Protein AF-S2REF9-F1 (afdb_monomer_lite)

Secondary structure (DSSP, 8-state):
-EEEEEEEEEEEGGG--HHHHHHHT-TT--HHHHHHHHHHHHHHHHHHTT----TTT-EEEEEEEEEEE------

Radius of gyration: 14.54 Å; chains: 1; bounding box: 32×24×44 Å

Sequence (75 aa):
ALTFTDNVFVTPFMKVTADIAKREGEDDQSLASWREVHQAFFSQEYQANGIQFDPESSMVVVEEFHTVYPVVQTR

InterPro domains:
  IPR007374 ASCH domain [PF04266] (7-69)
  IPR009326 Protein of unknown function DUF984 [PTHR39203] (7-69)
  IPR015947 PUA-like superfamily [SSF88697] (2-71)

Foldseek 3Di:
DDKDFPDKDKDQLVPDDLVLLLLVPPDPSGPVVVSVVVQVVVQVVQ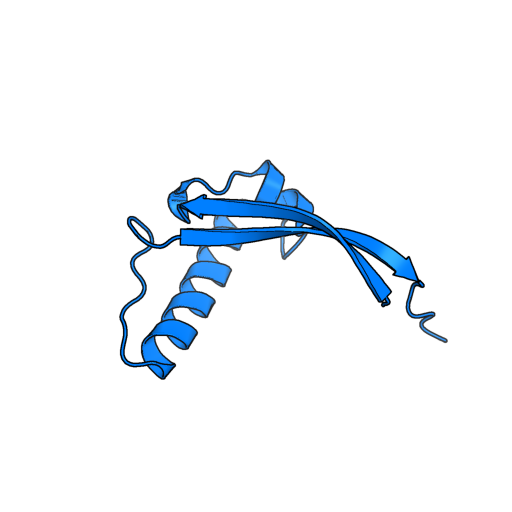VVVVHGDDSRPDMDMRTDIDDPDDDPPDD

Organism: NCBI:txid1256206

pLDDT: mean 95.55, std 7.39, range [56.72, 98.56]

Structure (mmCIF, N/CA/C/O backbone):
data_AF-S2REF9-F1
#
_entry.id   AF-S2REF9-F1
#
loop_
_atom_site.group_PDB
_atom_site.id
_atom_site.type_symbol
_atom_site.label_atom_id
_atom_site.label_alt_id
_atom_site.label_comp_id
_atom_site.label_asym_id
_atom_site.label_entity_id
_atom_site.label_seq_id
_atom_site.pdbx_PDB_ins_code
_atom_site.Cartn_x
_atom_site.Cartn_y
_atom_site.Cartn_z
_atom_site.occupancy
_atom_site.B_iso_or_equiv
_atom_site.auth_seq_id
_atom_site.auth_comp_id
_atom_site.auth_asym_id
_atom_site.auth_atom_id
_atom_site.pdbx_PDB_model_num
ATOM 1 N N . ALA A 1 1 ? 2.530 -6.589 -17.851 1.00 92.25 1 ALA A N 1
ATOM 2 C CA . ALA A 1 1 ? 3.948 -7.011 -17.803 1.00 92.25 1 ALA A CA 1
ATOM 3 C C . ALA A 1 1 ? 3.996 -8.308 -17.002 1.00 92.25 1 ALA A C 1
ATOM 5 O O . ALA A 1 1 ? 2.979 -8.633 -16.400 1.00 92.25 1 ALA A O 1
ATOM 6 N N . LEU A 1 2 ? 5.101 -9.052 -16.997 1.00 96.31 2 LEU A N 1
ATOM 7 C CA . LEU A 1 2 ? 5.327 -10.109 -16.006 1.00 96.31 2 LEU A CA 1
ATOM 8 C C . LEU A 1 2 ? 6.149 -9.524 -14.859 1.00 96.31 2 LEU A C 1
ATOM 10 O O . LEU A 1 2 ? 7.210 -8.951 -15.115 1.00 96.31 2 LEU A O 1
ATOM 14 N N . THR A 1 3 ? 5.674 -9.680 -13.630 1.00 97.81 3 THR A N 1
ATOM 15 C CA . THR A 1 3 ? 6.351 -9.237 -12.406 1.00 97.81 3 THR A CA 1
ATOM 16 C C . THR A 1 3 ? 6.717 -10.427 -11.523 1.00 97.81 3 THR A C 1
ATOM 18 O O . THR A 1 3 ? 6.144 -11.510 -11.658 1.00 97.81 3 THR A O 1
ATOM 21 N N . PHE A 1 4 ? 7.695 -10.229 -10.643 1.00 98.38 4 PHE A N 1
ATOM 22 C CA . PHE A 1 4 ? 8.048 -11.153 -9.569 1.00 98.38 4 PHE A CA 1
ATOM 23 C C . PHE A 1 4 ? 7.993 -10.396 -8.243 1.00 98.38 4 PHE A C 1
ATOM 25 O O . PHE A 1 4 ? 8.605 -9.334 -8.126 1.00 98.38 4 PHE A O 1
ATOM 32 N N . THR A 1 5 ? 7.249 -10.927 -7.272 1.00 98.50 5 THR A N 1
ATOM 33 C CA . THR A 1 5 ? 7.119 -10.339 -5.934 1.00 98.50 5 THR A CA 1
ATOM 34 C C . THR A 1 5 ? 8.342 -10.691 -5.096 1.00 98.50 5 THR A C 1
ATOM 36 O O . THR A 1 5 ? 8.575 -11.855 -4.775 1.00 98.50 5 THR A O 1
ATOM 39 N N . ASP A 1 6 ? 9.129 -9.677 -4.755 1.00 98.38 6 ASP A N 1
ATOM 40 C CA . ASP A 1 6 ? 10.375 -9.800 -3.997 1.00 98.38 6 ASP A CA 1
ATOM 41 C C . ASP A 1 6 ? 10.124 -9.902 -2.493 1.00 98.38 6 ASP A C 1
ATOM 43 O O . ASP A 1 6 ? 10.871 -10.566 -1.772 1.00 98.38 6 ASP A O 1
ATOM 47 N N . ASN A 1 7 ? 9.082 -9.225 -2.011 1.00 98.50 7 ASN A N 1
ATOM 48 C CA . ASN A 1 7 ? 8.767 -9.137 -0.595 1.00 98.50 7 ASN A CA 1
ATOM 49 C C . ASN A 1 7 ? 7.266 -8.920 -0.381 1.00 98.50 7 ASN A C 1
ATOM 51 O O . ASN A 1 7 ? 6.607 -8.228 -1.156 1.00 98.50 7 ASN A O 1
ATOM 55 N N . VAL A 1 8 ? 6.745 -9.496 0.702 1.00 98.56 8 VAL A N 1
ATOM 56 C CA . VAL A 1 8 ? 5.355 -9.334 1.132 1.00 98.56 8 VAL A CA 1
ATOM 57 C C . VAL A 1 8 ? 5.341 -9.075 2.625 1.00 98.56 8 VAL A C 1
ATOM 59 O O . VAL A 1 8 ? 5.927 -9.830 3.404 1.00 98.56 8 VAL A O 1
ATOM 62 N N . PHE A 1 9 ? 4.634 -8.032 3.039 1.00 98.38 9 PHE A N 1
ATOM 63 C CA . PHE A 1 9 ? 4.422 -7.756 4.453 1.00 98.38 9 PHE A CA 1
ATOM 64 C C . PHE A 1 9 ? 3.059 -7.126 4.701 1.00 98.38 9 PHE A C 1
ATOM 66 O O . PHE A 1 9 ? 2.423 -6.576 3.808 1.00 98.38 9 PHE A O 1
ATOM 73 N N . VAL A 1 10 ? 2.609 -7.216 5.950 1.00 98.50 10 VAL A N 1
ATOM 74 C CA . VAL A 1 10 ? 1.334 -6.653 6.391 1.00 98.50 10 VAL A CA 1
ATOM 75 C C . VAL A 1 10 ? 1.616 -5.500 7.342 1.00 98.50 10 VAL A C 1
ATOM 77 O O . VAL A 1 10 ? 2.403 -5.640 8.280 1.00 98.50 10 VAL A O 1
ATOM 80 N N . THR A 1 11 ? 0.975 -4.358 7.118 1.00 98.19 11 THR A N 1
ATOM 81 C CA . THR A 1 11 ? 1.124 -3.162 7.956 1.00 98.19 11 THR A CA 1
ATOM 82 C C . THR A 1 11 ? -0.231 -2.479 8.147 1.00 98.19 11 THR A C 1
ATOM 84 O O . THR A 1 11 ? -1.088 -2.598 7.273 1.00 98.19 11 THR A O 1
ATOM 87 N N . PRO A 1 12 ? -0.485 -1.783 9.269 1.00 98.44 12 PRO A N 1
ATOM 88 C CA . PRO A 1 12 ? -1.679 -0.953 9.395 1.00 98.44 12 PRO A CA 1
ATOM 89 C C . PRO A 1 12 ? -1.740 0.095 8.281 1.00 98.44 12 PRO A C 1
ATOM 91 O O . PRO A 1 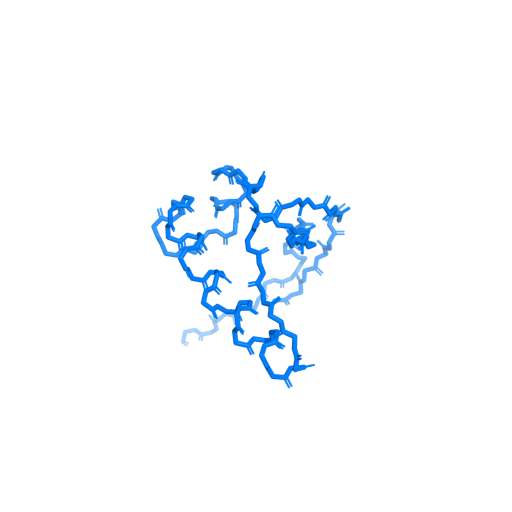12 ? -0.711 0.692 7.952 1.00 98.44 12 PRO A O 1
ATOM 94 N N . PHE A 1 13 ? -2.935 0.376 7.761 1.00 98.44 13 PHE A N 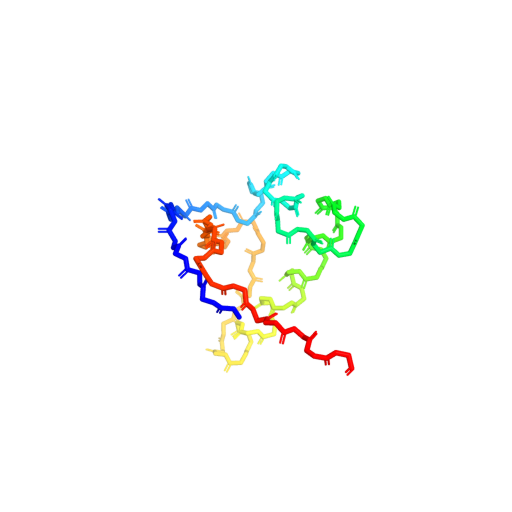1
ATOM 95 C CA . PHE A 1 13 ? -3.148 1.382 6.715 1.00 98.44 13 PHE A CA 1
ATOM 96 C C . PHE A 1 13 ? -2.536 2.740 7.099 1.00 98.44 13 PHE A C 1
ATOM 98 O O . PHE A 1 13 ? -1.768 3.334 6.341 1.00 98.44 13 PHE A O 1
ATOM 105 N N . MET A 1 14 ? -2.749 3.182 8.342 1.00 98.19 14 MET A N 1
ATOM 106 C CA . MET A 1 14 ? -2.182 4.442 8.842 1.00 98.19 14 MET A CA 1
ATOM 107 C C . MET A 1 14 ? -0.655 4.444 8.998 1.00 98.19 14 MET A C 1
ATOM 109 O O . MET A 1 14 ? -0.061 5.520 9.108 1.00 98.19 14 MET A O 1
ATOM 113 N N . LYS A 1 15 ? -0.004 3.273 8.978 1.00 98.12 15 LYS A N 1
ATOM 114 C CA . LYS A 1 15 ? 1.461 3.130 9.040 1.00 98.12 15 LYS A CA 1
ATOM 115 C C . LYS A 1 15 ? 2.129 3.024 7.669 1.00 98.12 15 LYS A C 1
ATOM 117 O O . LYS A 1 15 ? 3.353 2.899 7.619 1.00 98.12 15 LYS A O 1
ATOM 122 N N . VAL A 1 16 ? 1.374 3.096 6.572 1.00 97.88 16 VAL A N 1
ATOM 123 C CA . VAL A 1 16 ? 1.963 3.253 5.237 1.00 97.88 16 VAL A CA 1
ATOM 124 C C . VAL A 1 16 ? 2.742 4.568 5.188 1.00 97.88 16 VAL A C 1
ATOM 126 O O . VAL A 1 16 ? 2.261 5.620 5.618 1.00 97.88 16 VAL A O 1
ATOM 129 N N . THR A 1 17 ? 3.988 4.490 4.725 1.00 97.88 17 THR A N 1
ATOM 130 C CA . THR A 1 17 ? 4.923 5.618 4.705 1.00 97.88 17 THR A CA 1
ATOM 131 C C . THR A 1 17 ? 4.942 6.291 3.337 1.00 97.88 17 THR A C 1
ATOM 133 O O . THR A 1 17 ? 4.568 5.695 2.327 1.00 97.88 17 THR A O 1
ATOM 136 N N . ALA A 1 18 ? 5.445 7.527 3.286 1.00 97.56 18 ALA A N 1
ATOM 137 C CA . ALA A 1 18 ? 5.648 8.235 2.023 1.00 97.56 18 ALA A CA 1
ATOM 138 C C . ALA A 1 18 ? 6.586 7.479 1.067 1.00 97.56 18 ALA A C 1
ATOM 140 O O . ALA A 1 18 ? 6.413 7.562 -0.142 1.00 97.56 18 ALA A O 1
ATOM 141 N N . ASP A 1 19 ? 7.535 6.699 1.593 1.00 97.75 19 ASP A N 1
ATOM 142 C CA . ASP A 1 19 ? 8.425 5.883 0.767 1.00 97.75 19 ASP A CA 1
ATOM 143 C C . ASP A 1 19 ? 7.689 4.733 0.070 1.00 97.75 19 ASP A C 1
ATOM 145 O O . ASP A 1 19 ? 8.051 4.389 -1.052 1.00 97.75 19 ASP A O 1
ATOM 149 N N . ILE A 1 20 ? 6.680 4.133 0.716 1.00 96.94 20 ILE A N 1
ATOM 150 C CA . ILE A 1 20 ? 5.838 3.093 0.101 1.00 96.94 20 ILE A CA 1
ATOM 151 C C . ILE A 1 20 ? 4.941 3.730 -0.963 1.00 96.94 20 ILE A C 1
ATOM 153 O O . ILE A 1 20 ? 4.991 3.307 -2.113 1.00 96.94 20 ILE A O 1
ATOM 157 N N . ALA A 1 21 ? 4.224 4.805 -0.613 1.00 97.06 21 ALA A N 1
ATOM 158 C CA . ALA A 1 21 ? 3.372 5.542 -1.553 1.00 97.06 21 ALA A CA 1
ATOM 159 C C . ALA A 1 21 ? 4.149 5.992 -2.805 1.00 97.06 21 ALA A C 1
ATOM 161 O O . ALA A 1 21 ? 3.693 5.842 -3.936 1.00 97.06 21 ALA A O 1
ATOM 162 N N . LYS A 1 22 ? 5.381 6.475 -2.611 1.00 97.25 22 LYS A N 1
ATOM 163 C CA . LYS A 1 22 ? 6.264 6.866 -3.710 1.00 97.25 22 LYS A CA 1
ATOM 164 C C . LYS A 1 22 ? 6.710 5.688 -4.578 1.00 97.25 22 LYS A C 1
ATOM 166 O O . LYS A 1 22 ? 6.875 5.867 -5.781 1.00 97.25 22 LYS A O 1
ATOM 171 N N . ARG A 1 23 ? 6.954 4.510 -3.990 1.00 96.31 23 ARG A N 1
ATOM 172 C CA . ARG A 1 23 ? 7.332 3.303 -4.749 1.00 96.31 23 ARG A CA 1
ATOM 173 C C . ARG A 1 23 ? 6.186 2.787 -5.613 1.00 96.31 23 ARG A C 1
ATOM 175 O O . ARG A 1 23 ? 6.456 2.318 -6.712 1.00 96.31 23 ARG A O 1
ATOM 182 N N . GLU A 1 24 ? 4.953 2.898 -5.133 1.00 96.38 24 GLU A N 1
ATOM 183 C CA . GLU A 1 24 ? 3.758 2.548 -5.906 1.00 96.38 24 GLU A CA 1
ATOM 184 C C . GLU A 1 24 ? 3.553 3.499 -7.093 1.00 96.38 24 GLU A C 1
ATOM 186 O O . GLU A 1 24 ? 3.243 3.064 -8.199 1.00 96.38 24 GLU A O 1
ATOM 191 N N . GLY A 1 25 ? 3.881 4.781 -6.904 1.00 94.00 25 GLY A N 1
ATOM 192 C CA . GLY A 1 25 ? 4.118 5.706 -8.012 1.00 94.00 25 GLY A CA 1
ATOM 193 C C . GLY A 1 25 ? 2.857 6.321 -8.624 1.00 94.00 25 GLY A C 1
ATOM 194 O O . GLY A 1 25 ? 2.940 6.888 -9.714 1.00 94.00 25 GLY A O 1
ATOM 195 N N . GLU A 1 26 ? 1.718 6.219 -7.940 1.00 91.00 26 GLU A N 1
ATOM 196 C CA . GLU A 1 26 ? 0.440 6.808 -8.353 1.00 91.00 26 GLU A CA 1
ATOM 197 C C . GLU A 1 26 ? 0.409 8.338 -8.191 1.00 91.00 26 GLU A C 1
ATOM 199 O O . GLU A 1 26 ? 1.108 8.904 -7.348 1.00 91.00 26 GLU A O 1
ATOM 204 N N . ASP A 1 27 ? -0.422 8.999 -9.006 1.00 92.88 27 ASP A N 1
ATOM 205 C CA . ASP A 1 27 ? -0.678 10.445 -8.997 1.00 92.88 27 ASP A CA 1
ATOM 206 C C . ASP A 1 27 ? 0.591 11.315 -8.861 1.00 92.88 27 ASP A C 1
ATOM 208 O O . ASP A 1 27 ? 1.488 11.280 -9.707 1.00 92.88 27 ASP A O 1
ATOM 212 N N . ASP A 1 28 ? 0.663 12.131 -7.807 1.00 95.81 28 ASP A N 1
ATOM 213 C CA . ASP A 1 28 ? 1.788 13.008 -7.481 1.00 95.81 28 ASP A CA 1
ATOM 214 C C . ASP A 1 28 ? 2.822 12.347 -6.553 1.00 95.81 28 ASP A C 1
ATOM 216 O O . ASP A 1 28 ? 3.737 13.014 -6.062 1.00 95.81 28 ASP A O 1
ATOM 220 N N . GLN A 1 29 ? 2.695 11.034 -6.326 1.00 94.31 29 GLN A N 1
ATOM 221 C CA . GLN A 1 29 ? 3.552 10.211 -5.467 1.00 94.31 29 GLN A CA 1
ATOM 222 C C . GLN A 1 29 ? 3.568 10.659 -3.997 1.00 94.31 29 GLN A C 1
ATOM 224 O O . GLN A 1 29 ? 4.489 10.318 -3.245 1.00 94.31 29 GLN A O 1
ATOM 229 N N . SER A 1 30 ? 2.571 11.441 -3.568 1.00 97.12 30 SER A N 1
ATOM 230 C CA . SER A 1 30 ? 2.454 11.893 -2.186 1.00 97.12 30 SER A CA 1
ATOM 231 C C . SER A 1 30 ? 1.671 10.895 -1.327 1.00 97.12 30 SER A C 1
ATOM 233 O O . SER A 1 3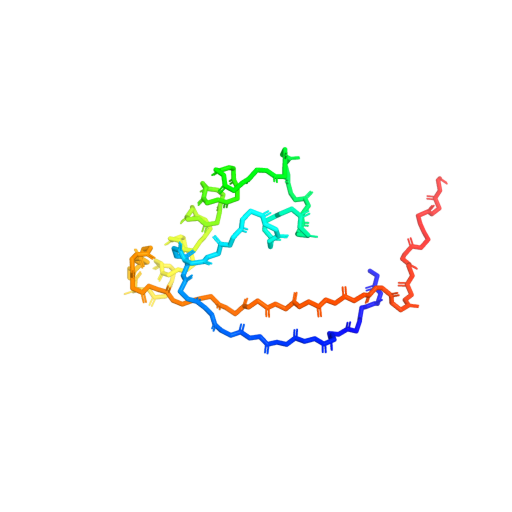0 ? 0.726 10.245 -1.770 1.00 97.12 30 SER A O 1
ATOM 235 N N . LEU A 1 31 ? 2.023 10.813 -0.039 1.00 97.56 31 LEU A N 1
ATOM 236 C CA . LEU A 1 31 ? 1.271 10.006 0.930 1.00 97.56 31 LEU A CA 1
ATOM 237 C C . LEU A 1 31 ? -0.178 10.498 1.098 1.00 97.56 31 LEU A C 1
ATOM 239 O O . LEU A 1 31 ? -1.048 9.718 1.474 1.00 97.56 31 LEU A O 1
ATOM 243 N N . ALA A 1 32 ? -0.431 11.788 0.860 1.00 97.69 32 ALA A N 1
ATOM 244 C CA . ALA A 1 32 ? -1.764 12.366 0.971 1.00 97.69 32 ALA A CA 1
ATOM 245 C C . ALA A 1 32 ? -2.684 11.837 -0.138 1.00 97.69 32 ALA A C 1
ATOM 247 O O . ALA A 1 32 ? -3.726 11.268 0.184 1.00 97.69 32 ALA A O 1
ATOM 248 N N . SER A 1 33 ? -2.253 11.936 -1.400 1.00 97.00 33 SER A N 1
ATOM 249 C CA . SER A 1 33 ? -2.997 11.408 -2.552 1.00 97.00 33 SER A CA 1
ATOM 250 C C . SER A 1 33 ? -3.181 9.898 -2.443 1.00 97.00 33 SER A C 1
ATOM 252 O O . SER A 1 33 ? -4.295 9.400 -2.583 1.00 97.00 33 SER A O 1
ATOM 254 N N . TRP A 1 34 ? -2.119 9.177 -2.059 1.00 97.94 34 TRP A N 1
ATOM 255 C CA . TRP A 1 34 ? -2.192 7.735 -1.822 1.00 97.94 34 TRP A CA 1
ATOM 256 C C . TRP A 1 34 ? -3.296 7.376 -0.821 1.00 97.94 34 TRP A C 1
ATOM 258 O O . TRP A 1 34 ? -4.133 6.521 -1.102 1.00 97.94 34 TRP A O 1
ATOM 268 N N . ARG A 1 35 ? -3.346 8.063 0.333 1.00 97.62 35 ARG A N 1
ATOM 269 C CA . ARG A 1 35 ? -4.366 7.816 1.366 1.00 97.62 35 ARG A CA 1
ATOM 270 C C . ARG A 1 35 ? -5.774 8.107 0.868 1.00 97.62 35 ARG A C 1
ATOM 272 O O . ARG A 1 35 ? -6.674 7.334 1.179 1.00 97.62 35 ARG A O 1
ATOM 279 N N . GLU A 1 36 ? -5.966 9.197 0.134 1.00 97.44 36 GLU A N 1
ATOM 280 C CA . GLU A 1 36 ? -7.276 9.581 -0.396 1.00 97.44 36 GLU A CA 1
ATOM 281 C C . GLU A 1 36 ? -7.826 8.515 -1.351 1.00 97.44 36 GLU A C 1
ATOM 283 O O . GLU A 1 36 ? -8.926 7.994 -1.133 1.00 97.44 36 GLU A O 1
ATOM 288 N N . VAL A 1 37 ? -7.033 8.135 -2.357 1.00 97.56 37 VAL A N 1
ATOM 289 C CA . VAL A 1 37 ? -7.427 7.148 -3.371 1.00 97.56 37 VAL A CA 1
ATOM 290 C C . VAL A 1 37 ? -7.662 5.779 -2.738 1.00 97.56 37 VAL A C 1
ATOM 292 O O . VAL A 1 37 ? -8.709 5.160 -2.952 1.00 97.56 37 VAL A O 1
ATOM 295 N N . HIS A 1 38 ? -6.741 5.326 -1.885 1.00 98.12 38 HIS A N 1
ATOM 296 C CA . HIS A 1 38 ? -6.839 4.003 -1.277 1.00 98.12 38 HIS A CA 1
ATOM 297 C C . HIS A 1 38 ? -7.959 3.911 -0.242 1.00 98.12 38 HIS A C 1
ATOM 299 O O . HIS A 1 38 ? -8.630 2.884 -0.160 1.00 98.12 38 HIS A O 1
ATOM 305 N N . GLN A 1 39 ? -8.225 4.971 0.527 1.00 98.00 39 GLN A N 1
ATOM 306 C CA . GLN A 1 39 ? -9.360 4.975 1.449 1.00 98.00 39 GLN A CA 1
ATOM 307 C C . GLN A 1 39 ? -10.687 4.884 0.690 1.00 98.00 39 GLN A C 1
ATOM 309 O O . GLN A 1 39 ? -11.580 4.152 1.124 1.00 98.00 39 GLN A O 1
ATOM 314 N N . ALA A 1 40 ? -10.823 5.584 -0.441 1.00 98.00 40 ALA A N 1
ATOM 315 C CA . ALA A 1 40 ? -12.010 5.480 -1.285 1.00 98.00 40 ALA A CA 1
ATOM 316 C C . ALA A 1 40 ? -12.173 4.062 -1.856 1.00 98.00 40 ALA A C 1
ATOM 318 O O . ALA A 1 40 ? -13.263 3.493 -1.762 1.00 98.00 40 ALA A O 1
ATOM 319 N N . PHE A 1 41 ? -11.091 3.477 -2.375 1.00 98.12 41 PHE A N 1
ATOM 320 C CA . PHE A 1 41 ? -11.071 2.112 -2.901 1.00 98.12 41 PHE A CA 1
ATOM 321 C C . PHE A 1 41 ? -11.448 1.073 -1.835 1.00 98.12 41 PHE A C 1
ATOM 323 O O . PHE A 1 41 ? -12.437 0.356 -1.990 1.00 98.12 41 PHE A O 1
ATOM 330 N N . PHE A 1 42 ? -10.732 1.033 -0.705 1.00 98.19 42 PHE A N 1
ATOM 331 C CA . PHE A 1 42 ? -10.995 0.045 0.342 1.00 98.19 42 PHE A CA 1
ATOM 332 C C . PHE A 1 42 ? -12.381 0.208 0.966 1.00 98.19 42 PHE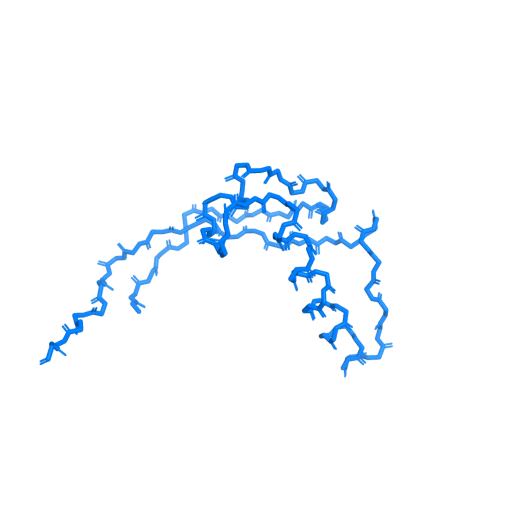 A C 1
ATOM 334 O O . PHE A 1 42 ? -13.017 -0.793 1.284 1.00 98.19 42 PHE A O 1
ATOM 341 N N . SER A 1 43 ? -12.893 1.438 1.094 1.00 98.00 43 SER A N 1
ATOM 342 C CA . SER A 1 43 ? -14.261 1.658 1.580 1.00 98.00 43 SER A CA 1
ATOM 343 C C . SER A 1 43 ? -15.303 1.006 0.668 1.00 98.00 43 SER A C 1
ATOM 345 O O . SER A 1 43 ? -16.244 0.393 1.171 1.00 98.00 43 SER A O 1
ATOM 347 N N . GLN A 1 44 ? -15.124 1.095 -0.653 1.00 98.25 44 GLN A N 1
ATOM 348 C CA . GLN A 1 44 ? -16.023 0.469 -1.628 1.00 98.25 44 GLN A CA 1
ATOM 349 C C . GLN A 1 44 ? -15.919 -1.061 -1.594 1.00 98.25 44 GLN A C 1
ATOM 351 O O . GLN A 1 44 ? -16.944 -1.739 -1.511 1.00 98.25 44 GLN A O 1
ATOM 356 N N . GLU A 1 45 ? -14.701 -1.606 -1.580 1.00 98.12 45 GLU A N 1
ATOM 357 C CA . GLU A 1 45 ? -14.466 -3.057 -1.539 1.00 98.12 45 GLU A CA 1
ATOM 358 C C . GLU A 1 45 ? -14.995 -3.697 -0.247 1.00 98.12 45 GLU A C 1
ATOM 360 O O . GLU A 1 45 ? -15.647 -4.745 -0.273 1.00 98.12 45 GLU A O 1
ATOM 365 N N . TYR A 1 46 ? -14.783 -3.050 0.903 1.00 97.62 46 TYR A N 1
ATOM 366 C CA . TYR A 1 46 ? -15.329 -3.510 2.180 1.00 97.62 46 TYR A CA 1
ATOM 367 C C . TYR A 1 46 ? -16.860 -3.480 2.158 1.00 97.62 46 TYR A C 1
ATOM 369 O O . TYR A 1 46 ? -17.505 -4.472 2.513 1.00 97.62 46 TYR A O 1
ATOM 377 N N . GLN A 1 47 ? -17.450 -2.381 1.676 1.00 97.62 47 GLN A N 1
ATOM 378 C CA . GLN A 1 47 ? -18.902 -2.240 1.590 1.00 97.62 47 GLN A CA 1
ATOM 379 C C . GLN A 1 47 ? -19.530 -3.312 0.691 1.00 97.62 47 GLN A C 1
ATOM 381 O O . GLN A 1 47 ? -20.575 -3.862 1.046 1.00 97.62 47 GLN A O 1
ATOM 386 N N . ALA A 1 48 ? -18.891 -3.657 -0.431 1.00 97.81 48 ALA A N 1
ATOM 387 C CA . ALA A 1 48 ? -19.344 -4.726 -1.323 1.00 97.81 48 ALA A CA 1
ATOM 388 C C . ALA A 1 48 ? -19.413 -6.099 -0.625 1.00 97.81 48 ALA A C 1
ATOM 390 O O . ALA A 1 48 ? -20.207 -6.955 -1.014 1.00 97.81 48 ALA A O 1
ATOM 391 N N . ASN A 1 49 ? -18.636 -6.282 0.444 1.00 96.69 49 ASN A N 1
ATOM 392 C CA . ASN A 1 49 ? -18.608 -7.484 1.275 1.00 96.69 49 ASN A CA 1
ATOM 393 C C . ASN A 1 49 ? -19.397 -7.334 2.593 1.00 96.69 49 ASN A C 1
ATOM 395 O O . ASN A 1 49 ? -19.317 -8.198 3.466 1.00 96.69 49 ASN A O 1
ATOM 399 N N . GLY A 1 50 ? -20.173 -6.255 2.753 1.00 97.38 50 GLY A N 1
ATOM 400 C CA . GLY A 1 50 ? -21.004 -6.017 3.937 1.00 97.38 50 GLY A CA 1
ATOM 401 C C . GLY A 1 50 ? -20.218 -5.661 5.203 1.00 97.38 50 GLY A C 1
ATOM 402 O O . GLY A 1 50 ? -20.746 -5.801 6.306 1.00 97.38 50 GLY A O 1
ATOM 403 N N . ILE A 1 51 ? -18.971 -5.210 5.057 1.00 96.75 51 ILE A N 1
ATOM 404 C CA . ILE A 1 51 ? -18.105 -4.762 6.154 1.00 96.75 51 ILE A CA 1
ATOM 405 C C . ILE A 1 51 ? -17.747 -3.279 5.982 1.00 96.75 51 ILE A C 1
ATOM 407 O O . ILE A 1 51 ? -17.893 -2.710 4.903 1.00 96.75 51 ILE A O 1
ATOM 411 N N . GLN A 1 52 ? -17.307 -2.625 7.058 1.00 97.31 52 GLN A N 1
ATOM 412 C CA . GLN A 1 52 ? -16.895 -1.220 7.034 1.00 97.31 52 GLN A CA 1
ATOM 413 C C . GLN A 1 52 ? -15.371 -1.126 7.095 1.00 97.31 52 GLN A C 1
ATOM 415 O O . GLN A 1 52 ? -14.752 -1.725 7.973 1.00 97.31 52 GLN A O 1
ATOM 420 N N . PHE A 1 53 ? -14.776 -0.365 6.177 1.00 98.12 53 PHE A N 1
ATOM 421 C CA . PHE A 1 53 ? -13.361 -0.020 6.251 1.00 98.12 53 PHE A CA 1
ATOM 422 C C . PHE A 1 53 ? -13.133 1.021 7.353 1.00 98.12 53 PHE A C 1
ATOM 424 O O . PHE A 1 53 ? -13.819 2.044 7.402 1.00 98.12 53 PHE A O 1
ATOM 431 N N . ASP A 1 54 ? -12.161 0.759 8.222 1.00 97.81 54 ASP A N 1
ATOM 432 C CA . ASP A 1 54 ? -11.702 1.692 9.253 1.00 97.81 54 ASP A CA 1
ATOM 433 C C . ASP A 1 54 ? -10.195 1.928 9.077 1.00 97.81 54 ASP A C 1
ATOM 435 O O . ASP A 1 54 ? -9.416 1.018 9.377 1.00 97.81 54 ASP A O 1
ATOM 439 N N . PRO A 1 55 ? -9.765 3.113 8.606 1.00 97.31 55 PRO A N 1
ATOM 440 C CA . PRO A 1 55 ? -8.354 3.429 8.407 1.00 97.31 55 PRO A CA 1
ATOM 441 C C . PRO A 1 55 ? -7.474 3.152 9.634 1.00 97.31 55 PRO A C 1
ATOM 443 O O . PRO A 1 55 ? -6.344 2.693 9.477 1.00 97.31 55 PRO A O 1
ATOM 446 N N . GLU A 1 56 ? -7.979 3.385 10.849 1.00 97.75 56 GLU A N 1
ATOM 447 C CA . GLU A 1 56 ? -7.185 3.295 12.083 1.00 97.75 56 GLU A CA 1
ATOM 448 C C . GLU A 1 56 ? -6.868 1.850 1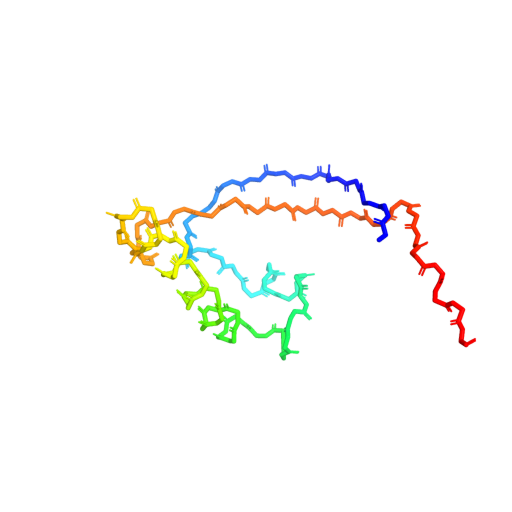2.492 1.00 97.75 56 GLU A C 1
ATOM 450 O O . GLU A 1 56 ? -5.830 1.588 13.106 1.00 97.75 56 GLU A O 1
ATOM 455 N N . SER A 1 57 ? -7.739 0.900 12.144 1.00 97.19 57 SER A N 1
ATOM 456 C CA . SER A 1 57 ? -7.608 -0.510 12.537 1.00 97.19 57 SER A CA 1
ATOM 457 C C . SER A 1 57 ? -7.368 -1.469 11.370 1.00 97.19 57 SER A C 1
ATOM 459 O O . SER A 1 57 ? -6.904 -2.592 11.587 1.00 97.19 57 SER A O 1
ATOM 461 N N . SER A 1 58 ? -7.642 -1.046 10.134 1.00 98.06 58 SER A N 1
ATOM 462 C CA . SER A 1 58 ? -7.495 -1.897 8.954 1.00 98.06 58 SER A CA 1
ATOM 463 C C . SER A 1 58 ? -6.028 -2.115 8.595 1.00 98.06 58 SER A C 1
ATOM 465 O O . SER A 1 58 ? -5.180 -1.223 8.683 1.00 98.06 58 SER A O 1
ATOM 467 N N . MET A 1 59 ? -5.736 -3.334 8.157 1.00 98.19 59 MET A N 1
ATOM 468 C CA . MET A 1 59 ? -4.412 -3.757 7.718 1.00 98.19 59 MET A CA 1
ATOM 469 C C . MET A 1 59 ? -4.371 -3.795 6.193 1.00 98.19 59 MET A C 1
ATOM 471 O O . MET A 1 59 ? -5.361 -4.151 5.559 1.00 98.19 59 MET A O 1
ATOM 475 N N . VAL A 1 60 ? -3.214 -3.487 5.617 1.00 98.06 60 VAL A N 1
ATOM 476 C CA . VAL A 1 60 ? -2.944 -3.645 4.187 1.00 98.06 60 VAL A CA 1
ATOM 477 C C . VAL A 1 60 ? -1.813 -4.639 3.975 1.00 98.06 60 VAL A C 1
ATOM 479 O O . VAL A 1 60 ? -0.859 -4.696 4.759 1.00 98.06 60 VAL A O 1
ATOM 482 N N . VAL A 1 61 ? -1.936 -5.433 2.916 1.00 98.50 61 VAL A N 1
ATOM 483 C CA . VAL A 1 61 ? -0.847 -6.259 2.396 1.00 98.50 61 VAL A CA 1
ATOM 484 C C . VAL A 1 61 ? -0.088 -5.402 1.394 1.00 98.50 61 VAL A C 1
ATOM 486 O O . VAL A 1 61 ? -0.685 -4.883 0.457 1.00 98.50 61 VAL A O 1
ATOM 489 N N . VAL A 1 62 ? 1.210 -5.230 1.615 1.00 98.31 62 VAL A N 1
ATOM 490 C CA . VAL A 1 62 ? 2.102 -4.522 0.698 1.00 98.31 62 VAL A CA 1
ATOM 491 C C . VAL A 1 62 ? 2.962 -5.557 -0.009 1.00 98.31 62 VAL A C 1
ATOM 493 O O . VAL A 1 62 ? 3.625 -6.371 0.640 1.00 98.31 62 VAL A O 1
ATOM 496 N N . GLU A 1 63 ? 2.949 -5.503 -1.336 1.00 98.56 63 GLU A N 1
ATOM 497 C CA . GLU A 1 63 ? 3.785 -6.324 -2.204 1.00 98.56 63 GLU A CA 1
ATOM 498 C C . GLU A 1 63 ? 4.825 -5.439 -2.885 1.00 98.56 63 GLU A C 1
ATOM 500 O O . GLU A 1 63 ? 4.494 -4.499 -3.605 1.00 98.56 63 GLU A O 1
ATOM 505 N N . GLU A 1 64 ? 6.099 -5.745 -2.666 1.00 98.06 64 GLU A N 1
ATOM 506 C CA . GLU A 1 64 ? 7.198 -5.121 -3.397 1.00 98.06 64 GLU A CA 1
ATOM 507 C C . GLU A 1 64 ? 7.623 -6.080 -4.504 1.00 98.06 64 GLU A C 1
ATOM 509 O O . GLU A 1 64 ? 7.868 -7.261 -4.250 1.00 98.06 64 GLU A O 1
ATOM 514 N N . PHE A 1 65 ? 7.685 -5.590 -5.738 1.00 97.94 65 PHE A N 1
ATOM 515 C CA . PHE A 1 65 ? 7.946 -6.417 -6.909 1.00 97.94 65 PHE A CA 1
ATOM 516 C C . PHE A 1 65 ? 8.800 -5.686 -7.941 1.00 97.94 65 PHE A C 1
ATOM 518 O O . PHE A 1 65 ? 8.837 -4.454 -8.002 1.00 97.94 65 PHE A O 1
ATOM 525 N N . HIS A 1 66 ? 9.419 -6.461 -8.826 1.00 97.12 66 HIS A N 1
ATOM 526 C CA . HIS A 1 66 ? 10.086 -5.951 -10.018 1.00 97.12 66 HIS A CA 1
ATOM 527 C C . HIS A 1 66 ? 9.501 -6.566 -11.292 1.00 97.12 66 HIS A C 1
ATOM 529 O O . HIS A 1 66 ? 8.865 -7.621 -11.289 1.00 97.12 66 HIS A O 1
ATOM 535 N N . THR A 1 67 ? 9.715 -5.888 -12.421 1.00 96.56 67 THR A N 1
ATOM 536 C CA . THR A 1 67 ? 9.328 -6.405 -13.739 1.00 96.56 67 THR A CA 1
ATOM 537 C C . THR A 1 67 ? 10.361 -7.417 -14.229 1.00 96.56 67 THR A C 1
ATOM 539 O O . THR A 1 67 ? 11.530 -7.079 -14.388 1.00 96.56 67 THR A O 1
ATOM 542 N N . VAL A 1 68 ? 9.912 -8.633 -14.535 1.00 97.69 68 VAL A N 1
ATOM 543 C CA . VAL A 1 68 ? 10.712 -9.689 -15.179 1.00 97.69 68 VAL A CA 1
ATOM 544 C C . VAL A 1 68 ? 10.621 -9.588 -16.700 1.00 97.69 68 VAL A C 1
ATOM 546 O O . VAL A 1 68 ? 11.608 -9.799 -17.402 1.00 97.69 68 VAL A O 1
ATOM 549 N N . TYR A 1 69 ? 9.441 -9.244 -17.227 1.00 96.19 69 TYR A N 1
ATOM 550 C CA . TYR A 1 69 ? 9.235 -9.063 -18.664 1.00 96.19 69 TYR A CA 1
ATOM 551 C C . TYR A 1 69 ? 8.299 -7.878 -18.956 1.00 96.19 69 TYR A C 1
ATOM 553 O O . TYR A 1 69 ? 7.133 -7.906 -18.545 1.00 96.19 69 TYR A O 1
ATOM 561 N N . PRO A 1 70 ? 8.755 -6.827 -19.664 1.00 93.50 70 PRO A N 1
ATOM 562 C CA . PRO A 1 70 ? 7.916 -5.675 -19.975 1.00 93.50 70 PRO A CA 1
ATOM 563 C C . PRO A 1 70 ? 6.882 -6.016 -21.055 1.00 93.50 70 PRO A C 1
ATOM 565 O O . PRO A 1 70 ? 7.147 -6.802 -21.962 1.00 93.50 70 PRO A O 1
ATOM 568 N N . VAL A 1 71 ? 5.705 -5.381 -21.009 1.00 88.56 71 VAL A N 1
ATOM 569 C CA . VAL A 1 71 ? 4.844 -5.354 -22.204 1.00 88.56 71 VAL A CA 1
ATOM 570 C C . VAL A 1 71 ? 5.482 -4.364 -23.162 1.00 88.56 71 VAL A C 1
ATOM 572 O O . VAL A 1 71 ? 5.543 -3.173 -22.862 1.00 88.56 71 VAL A O 1
ATOM 575 N N . VAL A 1 72 ? 5.984 -4.845 -24.295 1.00 80.62 72 VAL A N 1
ATOM 576 C CA . VAL A 1 72 ? 6.424 -3.953 -25.366 1.00 80.62 72 VAL A CA 1
ATOM 577 C C . VAL A 1 72 ? 5.167 -3.301 -25.933 1.00 80.62 72 VAL A C 1
ATOM 579 O O . VAL A 1 72 ? 4.375 -3.960 -26.602 1.00 80.62 72 VAL A O 1
ATOM 582 N N . GLN A 1 73 ? 4.948 -2.022 -25.639 1.00 68.75 73 GLN A N 1
ATOM 583 C CA . GLN A 1 73 ? 3.943 -1.256 -26.364 1.00 68.75 73 GLN A CA 1
ATOM 584 C C . GLN A 1 73 ? 4.503 -0.981 -27.762 1.00 68.75 73 GLN A C 1
ATOM 586 O O . GLN A 1 73 ? 5.375 -0.128 -27.937 1.00 68.75 73 GLN A O 1
ATOM 591 N N . THR A 1 74 ? 4.049 -1.737 -28.762 1.00 60.47 74 THR A N 1
ATOM 592 C CA . THR A 1 74 ? 4.179 -1.314 -30.160 1.00 60.47 74 THR A CA 1
ATOM 593 C C . THR A 1 74 ? 3.420 -0.002 -30.318 1.00 60.47 74 THR A C 1
ATOM 595 O O . THR A 1 74 ? 2.227 0.048 -30.021 1.00 60.47 74 THR A O 1
ATOM 598 N N . ARG A 1 75 ? 4.142 1.049 -30.716 1.00 56.72 75 ARG A N 1
ATOM 599 C CA . ARG A 1 75 ? 3.560 2.322 -31.153 1.00 56.72 75 ARG A CA 1
ATOM 600 C C . ARG A 1 75 ? 2.645 2.128 -32.354 1.00 56.72 75 ARG A C 1
ATOM 602 O O . ARG A 1 75 ? 2.981 1.265 -33.195 1.00 56.72 75 ARG A O 1
#